Protein AF-A0A4P8J208-F1 (afdb_monomer_lite)

pLDDT: mean 95.74, std 5.0, range [56.47, 98.75]

Foldseek 3Di:
DDAFAFPPPRHGLVRVLLCQLVCQVPAWADLLVQQVSCCRGRVDDDPRSLVSSLSSLLSLVVVVWAKWFQDPPLWWRTDGDCPQDDDSVSNSVSVSVVCVVVVVDRDDPRDIIIHHPVRRVDTDD

Organism: NCBI:txid2571746

Secondary structure (DSSP, 8-state):
-PPPB-TTT--BHHHHHHHGGGGTTTS-EEHHHHHHHHHHHH---HHHHHHHHHHHHHHHHTTT-EEEEE--SSSBSEEE-GGG-SSHHHHHHHHHHHHHHTTS-PPPTTS-EEE-HHHHTPBP-

Structure (mmCIF, N/CA/C/O backbone):
data_AF-A0A4P8J208-F1
#
_entry.id   AF-A0A4P8J208-F1
#
loop_
_atom_site.group_PDB
_atom_site.id
_atom_site.type_symbol
_atom_site.label_atom_id
_atom_site.label_alt_id
_atom_site.label_comp_id
_atom_site.label_asym_id
_atom_site.label_entity_id
_atom_site.label_seq_id
_atom_site.pdbx_PDB_ins_code
_atom_site.Cartn_x
_atom_site.Cartn_y
_atom_site.Cartn_z
_atom_site.occupancy
_atom_site.B_iso_or_equiv
_atom_site.auth_seq_id
_atom_site.auth_comp_id
_atom_site.auth_asym_id
_atom_site.auth_atom_id
_atom_site.pdbx_PDB_model_num
ATOM 1 N N . MET A 1 1 ? -14.375 1.049 22.256 1.00 56.47 1 MET A N 1
ATOM 2 C CA . MET A 1 1 ? -15.198 0.993 21.028 1.00 56.47 1 MET A CA 1
ATOM 3 C C . MET A 1 1 ? -14.861 -0.298 20.300 1.00 56.47 1 MET A C 1
ATOM 5 O O . MET A 1 1 ? -13.723 -0.736 20.409 1.00 56.47 1 MET A O 1
ATOM 9 N N . SER A 1 2 ? -15.831 -0.941 19.651 1.00 80.12 2 SER A N 1
ATOM 10 C CA . SER A 1 2 ? -15.592 -2.135 18.829 1.00 80.12 2 SER A CA 1
ATOM 11 C C . SER A 1 2 ? -14.974 -1.742 17.489 1.00 80.12 2 SER A C 1
ATOM 13 O O . SER A 1 2 ? -15.332 -0.703 16.942 1.00 80.12 2 SER A O 1
ATOM 15 N N . GLU A 1 3 ? -14.068 -2.568 16.968 1.00 90.00 3 GLU A N 1
ATOM 16 C CA . GLU A 1 3 ? -13.436 -2.347 15.664 1.00 90.00 3 GLU A CA 1
ATOM 17 C C . GLU A 1 3 ? -14.483 -2.302 14.526 1.00 90.00 3 GLU A C 1
ATOM 19 O O . GLU A 1 3 ? -15.410 -3.122 14.543 1.00 90.00 3 GLU A O 1
ATOM 24 N N . PRO A 1 4 ? -14.353 -1.384 13.542 1.00 93.06 4 PRO A N 1
ATOM 25 C CA . PRO A 1 4 ? -15.187 -1.373 12.344 1.00 93.06 4 PRO A CA 1
ATOM 26 C C . PRO A 1 4 ? -15.162 -2.717 11.612 1.00 93.06 4 PRO A C 1
ATOM 28 O O . PRO A 1 4 ? -14.133 -3.397 11.558 1.00 93.06 4 PRO A O 1
ATOM 31 N N . ARG A 1 5 ? -16.300 -3.080 11.021 1.00 95.56 5 ARG A N 1
ATOM 32 C CA . ARG A 1 5 ? -16.438 -4.270 10.181 1.00 95.56 5 ARG A CA 1
ATOM 33 C C . ARG A 1 5 ? -16.687 -3.871 8.740 1.00 95.56 5 ARG A C 1
ATOM 35 O O . ARG A 1 5 ? -17.384 -2.889 8.487 1.00 95.56 5 ARG A O 1
ATOM 42 N N . ASP A 1 6 ? -16.115 -4.645 7.832 1.00 93.12 6 ASP A N 1
ATOM 43 C CA . ASP A 1 6 ? -16.291 -4.455 6.406 1.00 93.12 6 ASP A CA 1
ATOM 44 C C . ASP A 1 6 ? -17.755 -4.685 6.030 1.00 93.12 6 ASP A C 1
ATOM 46 O O . ASP A 1 6 ? -18.376 -5.668 6.440 1.00 93.12 6 ASP A O 1
ATOM 50 N N . ARG A 1 7 ? -18.311 -3.777 5.232 1.00 93.81 7 ARG A N 1
ATOM 51 C CA . ARG A 1 7 ? -19.714 -3.835 4.807 1.00 93.81 7 ARG A CA 1
ATOM 52 C C . ARG A 1 7 ? -20.016 -4.992 3.853 1.00 93.81 7 ARG A C 1
ATOM 54 O O . ARG A 1 7 ? -21.191 -5.315 3.695 1.00 93.81 7 ARG A O 1
ATOM 61 N N . TYR A 1 8 ? -19.008 -5.590 3.216 1.00 90.50 8 TYR A N 1
ATOM 62 C CA . TYR A 1 8 ? -19.199 -6.616 2.190 1.00 90.50 8 TYR A CA 1
ATOM 63 C C . TYR A 1 8 ? -18.931 -8.032 2.710 1.00 90.50 8 TYR A C 1
ATOM 65 O O . TYR A 1 8 ? -19.727 -8.931 2.449 1.00 90.50 8 TYR A O 1
ATOM 73 N N . SER A 1 9 ? -17.844 -8.239 3.457 1.00 90.88 9 SER A N 1
ATOM 74 C CA . SER A 1 9 ? -17.459 -9.544 4.009 1.00 90.88 9 SER A CA 1
ATOM 75 C C . SER A 1 9 ? -17.851 -9.735 5.475 1.00 90.88 9 SER A C 1
ATOM 77 O O . SER A 1 9 ? -17.987 -10.870 5.928 1.00 90.88 9 SER A O 1
ATOM 79 N N . GLY A 1 10 ? -18.030 -8.646 6.232 1.00 92.81 10 GLY A N 1
ATOM 80 C CA . GLY A 1 10 ? -18.227 -8.683 7.683 1.00 92.81 10 GLY A CA 1
ATOM 81 C C . GLY A 1 10 ? -16.945 -8.891 8.500 1.00 92.81 10 GLY A C 1
ATOM 82 O O . GLY A 1 10 ? -17.024 -8.895 9.735 1.00 92.81 10 GLY A O 1
ATOM 83 N N . ASP A 1 11 ? -15.784 -9.031 7.849 1.00 95.06 11 ASP A N 1
ATOM 84 C CA . ASP A 1 11 ? -14.474 -9.106 8.508 1.00 95.06 11 ASP A CA 1
ATOM 85 C C . ASP A 1 11 ? -14.231 -7.855 9.359 1.00 95.06 11 ASP A C 1
ATOM 87 O O . ASP A 1 11 ? -14.687 -6.757 9.027 1.00 95.06 11 ASP A O 1
ATOM 91 N N . THR A 1 12 ? -13.484 -7.983 10.453 1.00 96.44 12 THR A N 1
ATOM 92 C CA . THR A 1 12 ? -12.978 -6.792 11.134 1.00 96.44 12 THR A CA 1
ATOM 93 C C . THR A 1 12 ? -11.944 -6.076 10.270 1.00 96.44 12 THR A C 1
ATOM 95 O O . THR A 1 12 ? -11.295 -6.664 9.404 1.00 96.44 12 THR A O 1
ATOM 98 N N . MET A 1 13 ? -11.750 -4.784 10.523 1.00 96.56 13 MET A N 1
ATOM 99 C CA . MET A 1 13 ? -10.734 -4.002 9.822 1.00 96.56 13 MET A CA 1
ATOM 100 C C . MET A 1 13 ? -9.331 -4.624 9.934 1.00 96.56 13 MET A C 1
ATOM 102 O O . MET A 1 13 ? -8.612 -4.681 8.940 1.00 96.56 13 MET A O 1
ATOM 106 N N . SER A 1 14 ? -8.947 -5.146 11.103 1.00 96.25 14 SER A N 1
ATOM 107 C CA . SER A 1 14 ? -7.676 -5.860 11.280 1.00 96.25 14 SER A CA 1
ATOM 108 C C . SER A 1 14 ? -7.598 -7.141 10.451 1.00 96.25 14 SER A C 1
ATOM 110 O O . SER A 1 14 ? -6.562 -7.396 9.839 1.00 96.25 14 SER A O 1
ATOM 112 N N . GLU A 1 15 ? -8.676 -7.930 10.405 1.00 96.69 15 GLU A N 1
ATOM 113 C CA . GLU A 1 15 ? -8.742 -9.149 9.589 1.00 96.69 15 GLU A CA 1
ATOM 114 C C . GLU A 1 15 ? -8.599 -8.825 8.099 1.00 96.69 15 GLU A C 1
ATOM 116 O O . GLU A 1 15 ? -7.859 -9.507 7.392 1.00 96.69 15 GLU A O 1
ATOM 121 N N . TYR A 1 16 ? -9.252 -7.759 7.631 1.00 97.00 16 TYR A N 1
ATOM 122 C CA . TYR A 1 16 ? -9.128 -7.296 6.252 1.00 97.00 16 TYR A CA 1
ATOM 123 C C . TYR A 1 16 ? -7.696 -6.847 5.931 1.00 97.00 16 TYR A C 1
ATOM 125 O O . TYR A 1 16 ? -7.097 -7.342 4.978 1.00 97.00 16 TYR A O 1
ATOM 133 N N . ILE A 1 17 ? -7.107 -5.976 6.762 1.00 97.62 17 ILE A N 1
ATOM 134 C CA . ILE A 1 17 ? -5.729 -5.484 6.582 1.00 97.62 17 ILE A CA 1
ATOM 135 C C . ILE A 1 17 ? -4.732 -6.647 6.523 1.00 97.62 17 ILE A C 1
ATOM 137 O O . ILE A 1 17 ? -3.823 -6.638 5.699 1.00 97.62 17 ILE A O 1
ATOM 141 N N . ALA A 1 18 ? -4.910 -7.677 7.356 1.00 97.06 18 ALA A N 1
ATOM 142 C CA . ALA A 1 18 ? -4.041 -8.851 7.355 1.00 97.06 18 ALA A CA 1
ATOM 143 C C . ALA A 1 18 ? -4.123 -9.675 6.055 1.00 97.06 18 ALA A C 1
ATOM 145 O O . ALA A 1 18 ? -3.180 -10.403 5.738 1.00 97.06 18 ALA A O 1
ATOM 146 N N . LYS A 1 19 ? -5.229 -9.572 5.305 1.00 96.44 19 LYS A N 1
ATOM 147 C CA . LYS A 1 19 ? -5.429 -10.270 4.028 1.00 96.44 19 LYS A CA 1
ATOM 148 C C . LYS A 1 19 ? -4.876 -9.499 2.832 1.00 96.44 19 LYS A C 1
ATOM 150 O O . LYS A 1 19 ? -4.478 -10.145 1.872 1.00 96.44 19 LYS A O 1
ATOM 155 N N . VAL A 1 20 ? -4.819 -8.165 2.883 1.00 97.00 20 VAL A N 1
ATOM 156 C CA . VAL A 1 20 ? -4.369 -7.321 1.755 1.00 97.00 20 VAL A CA 1
ATOM 157 C C . VAL A 1 20 ? -3.003 -7.751 1.186 1.00 97.00 20 VAL A C 1
ATOM 159 O O . VAL A 1 20 ? -2.897 -7.892 -0.031 1.00 97.00 20 VAL A O 1
ATOM 162 N N . PRO A 1 21 ? -1.972 -8.069 1.996 1.00 98.00 21 PRO A N 1
ATOM 163 C CA . PRO A 1 21 ? -0.687 -8.514 1.459 1.00 98.00 21 PRO A CA 1
ATOM 164 C C . PRO A 1 21 ? -0.699 -9.889 0.777 1.00 98.00 21 PRO A C 1
ATOM 166 O O . PRO A 1 21 ? 0.308 -10.263 0.184 1.00 98.00 21 PRO A O 1
ATOM 169 N N . ASN A 1 22 ? -1.791 -10.658 0.850 1.00 97.00 22 ASN A N 1
ATOM 170 C CA . ASN A 1 22 ? -1.890 -11.948 0.160 1.00 97.00 22 ASN A CA 1
ATOM 171 C C . ASN A 1 22 ? -2.006 -11.798 -1.367 1.00 97.00 22 ASN A C 1
ATOM 173 O O . ASN A 1 22 ? -1.809 -12.787 -2.067 1.00 97.00 22 ASN A O 1
ATOM 177 N N . GLU A 1 23 ? -2.296 -10.594 -1.873 1.00 95.69 23 GLU A N 1
ATOM 178 C CA . GLU A 1 23 ? -2.286 -10.273 -3.310 1.00 95.69 23 GLU A CA 1
ATOM 179 C C . GLU A 1 23 ? -0.854 -10.209 -3.871 1.00 95.69 23 GLU A C 1
ATOM 181 O O . GLU A 1 23 ? -0.617 -10.580 -5.016 1.00 95.69 23 GLU A O 1
ATOM 186 N N . LEU A 1 24 ? 0.116 -9.799 -3.043 1.00 96.94 24 LEU A N 1
ATOM 187 C CA . LEU A 1 24 ? 1.485 -9.463 -3.450 1.00 96.94 24 LEU A CA 1
ATOM 188 C C . LEU A 1 24 ? 2.251 -10.541 -4.244 1.00 96.94 24 LEU A C 1
ATOM 190 O O . LEU A 1 24 ? 3.051 -10.158 -5.095 1.00 96.94 24 LEU A O 1
ATOM 194 N N . PRO A 1 25 ? 2.077 -11.855 -3.991 1.00 95.12 25 PRO A N 1
ATOM 195 C CA . PRO A 1 25 ? 2.714 -12.893 -4.806 1.00 95.12 25 PRO A CA 1
ATOM 196 C C . PRO A 1 25 ? 2.126 -13.024 -6.219 1.00 95.12 25 PRO A C 1
ATOM 198 O O . PRO A 1 25 ? 2.694 -13.725 -7.053 1.00 95.12 25 PRO A O 1
ATOM 201 N N . VAL A 1 26 ? 0.958 -12.427 -6.473 1.00 91.38 26 VAL A N 1
ATOM 202 C CA . VAL A 1 26 ? 0.232 -12.511 -7.747 1.00 91.38 26 VAL A CA 1
ATOM 203 C C . VAL A 1 26 ? 0.323 -11.194 -8.510 1.00 91.38 26 VAL A C 1
ATOM 205 O O . VAL A 1 26 ? 0.613 -11.216 -9.705 1.00 91.38 26 VAL A O 1
ATOM 208 N N . ASP A 1 27 ? 0.089 -10.067 -7.837 1.00 93.12 27 ASP A N 1
ATOM 209 C CA . ASP A 1 27 ? 0.122 -8.736 -8.444 1.00 93.12 27 ASP A CA 1
ATOM 210 C C . ASP A 1 27 ? 0.506 -7.649 -7.424 1.00 93.12 27 ASP A C 1
ATOM 212 O O . ASP A 1 27 ? 0.510 -7.853 -6.208 1.00 93.12 27 ASP A O 1
ATOM 216 N N . ALA A 1 28 ? 0.850 -6.469 -7.930 1.00 96.81 28 ALA A N 1
ATOM 217 C CA . ALA A 1 28 ? 1.058 -5.288 -7.113 1.00 96.81 28 ALA A CA 1
ATOM 218 C C . ALA A 1 28 ? -0.260 -4.819 -6.470 1.00 96.81 28 ALA A C 1
ATOM 220 O O . ALA A 1 28 ? -1.339 -4.959 -7.039 1.00 96.81 28 ALA A O 1
ATOM 221 N N . VAL A 1 29 ? -0.162 -4.169 -5.309 1.00 98.44 29 VAL A N 1
ATOM 222 C CA . VAL A 1 29 ? -1.310 -3.560 -4.619 1.00 98.44 29 VAL A CA 1
ATOM 223 C C . VAL A 1 29 ? -1.267 -2.046 -4.775 1.00 98.44 29 VAL A C 1
ATOM 225 O O . VAL A 1 29 ? -0.310 -1.391 -4.361 1.00 98.44 29 VAL A O 1
ATOM 228 N N . GLY A 1 30 ? -2.308 -1.474 -5.369 1.00 98.06 30 GLY A N 1
ATOM 229 C CA . GLY A 1 30 ? -2.426 -0.045 -5.636 1.00 98.06 30 GLY A CA 1
ATOM 230 C C . GLY A 1 30 ? -2.962 0.745 -4.444 1.00 98.06 30 GLY A C 1
ATOM 231 O O . GLY A 1 30 ? -3.883 0.308 -3.750 1.00 98.06 30 GLY A O 1
ATOM 232 N N . LEU A 1 31 ? -2.478 1.975 -4.246 1.00 98.19 31 LEU A N 1
ATOM 233 C CA . LEU A 1 31 ? -3.064 2.883 -3.249 1.00 98.19 31 LEU A CA 1
ATOM 234 C C . LEU A 1 31 ? -4.540 3.198 -3.571 1.00 98.19 31 LEU A C 1
ATOM 236 O O . LEU A 1 31 ? -5.353 3.376 -2.660 1.00 98.19 31 LEU A O 1
ATOM 240 N N . TRP A 1 32 ? -4.894 3.175 -4.862 1.00 97.69 32 TRP A N 1
ATOM 241 C CA . TRP A 1 32 ? -6.265 3.281 -5.371 1.00 97.69 32 TRP A CA 1
ATOM 242 C C . TRP A 1 32 ? -7.174 2.124 -4.927 1.00 97.69 32 TRP A C 1
ATOM 244 O O . TRP A 1 32 ? -8.388 2.281 -4.926 1.00 97.69 32 TRP A O 1
ATOM 254 N N . GLN A 1 33 ? -6.631 0.965 -4.538 1.00 97.50 33 GLN A N 1
ATOM 255 C CA . GLN A 1 33 ? -7.429 -0.127 -3.968 1.00 97.50 33 GLN A CA 1
ATOM 256 C C . GLN A 1 33 ? -7.676 0.117 -2.478 1.00 97.50 33 GLN A C 1
ATOM 258 O O . GLN A 1 33 ? -8.762 -0.146 -1.973 1.00 97.50 33 GLN A O 1
ATOM 263 N N . ILE A 1 34 ? -6.680 0.649 -1.766 1.00 98.31 34 ILE A N 1
ATOM 264 C CA . ILE A 1 34 ? -6.714 0.812 -0.309 1.00 98.31 34 ILE A CA 1
ATOM 265 C C . ILE A 1 34 ? -7.631 1.969 0.093 1.00 98.31 34 ILE A C 1
ATOM 267 O O . ILE A 1 34 ? -8.581 1.764 0.851 1.00 98.31 34 ILE A O 1
ATOM 271 N N . VAL A 1 35 ? -7.360 3.184 -0.397 1.00 98.38 35 VAL A N 1
ATOM 272 C CA . VAL A 1 35 ? -8.034 4.409 0.074 1.00 98.38 35 VAL A CA 1
ATOM 273 C C . VAL A 1 35 ? -9.554 4.349 -0.141 1.00 98.38 35 VAL A C 1
ATOM 275 O O . VAL A 1 35 ? -10.293 4.498 0.840 1.00 98.38 35 VAL A O 1
ATOM 278 N N . PRO A 1 36 ? -10.067 4.046 -1.351 1.00 97.75 36 PRO A N 1
ATOM 279 C CA . PRO A 1 36 ? -11.507 4.001 -1.579 1.00 97.75 36 PRO A CA 1
ATOM 280 C C . PRO A 1 36 ? -12.175 2.857 -0.814 1.00 97.75 36 PRO A C 1
ATOM 282 O O . PRO A 1 36 ? -13.335 2.988 -0.424 1.00 97.75 36 PRO A O 1
ATOM 285 N N . TYR A 1 37 ? -11.469 1.749 -0.556 1.00 97.88 37 TYR A N 1
ATOM 286 C CA . TYR A 1 37 ? -12.013 0.649 0.242 1.00 97.88 37 TYR A CA 1
ATOM 287 C C . TYR A 1 37 ? -12.169 1.038 1.715 1.00 97.88 37 TYR A C 1
ATOM 289 O O . TYR A 1 37 ? -13.202 0.748 2.314 1.00 97.88 37 TYR A O 1
ATOM 297 N N . GLY A 1 38 ? -11.220 1.790 2.284 1.00 97.81 38 GLY A N 1
ATOM 298 C CA . GLY A 1 38 ? -11.373 2.373 3.623 1.00 97.81 38 GLY A CA 1
ATOM 299 C C . GLY A 1 38 ? -12.642 3.228 3.741 1.00 97.81 38 GLY A C 1
ATOM 300 O O . GLY A 1 38 ? -13.423 3.078 4.682 1.00 97.81 38 GLY A O 1
ATOM 301 N N . ARG A 1 39 ? -12.918 4.057 2.727 1.00 97.81 39 ARG A N 1
ATOM 302 C CA . ARG A 1 39 ? -14.131 4.890 2.669 1.00 97.81 39 ARG A CA 1
ATOM 303 C C . ARG A 1 39 ? -15.401 4.061 2.481 1.00 97.81 39 ARG A C 1
ATOM 305 O O . ARG A 1 39 ? -16.372 4.212 3.216 1.00 97.81 39 ARG A O 1
ATOM 312 N N . ARG A 1 40 ? -15.427 3.182 1.480 1.00 96.62 40 ARG A N 1
ATOM 313 C CA . ARG A 1 40 ? -16.658 2.504 1.039 1.00 96.62 40 ARG A CA 1
ATOM 314 C C . ARG A 1 40 ? -16.970 1.260 1.859 1.00 96.62 40 ARG A C 1
ATOM 316 O O . ARG A 1 40 ? -18.139 1.056 2.174 1.00 96.62 40 ARG A O 1
ATOM 323 N N . GLY A 1 41 ? -15.953 0.465 2.188 1.00 96.50 41 GLY A N 1
ATOM 324 C CA . GLY A 1 41 ? -16.053 -0.771 2.968 1.00 96.50 41 GLY A CA 1
ATOM 325 C C . GLY A 1 41 ? -16.210 -0.517 4.462 1.00 96.50 41 GLY A C 1
ATOM 326 O O . GLY A 1 41 ? -17.071 -1.127 5.086 1.00 96.50 41 GLY A O 1
ATOM 327 N N . PHE A 1 42 ? -15.477 0.451 5.021 1.00 96.56 42 PHE A N 1
ATOM 328 C CA . PHE A 1 42 ? -15.491 0.726 6.466 1.00 96.56 42 PHE A CA 1
ATOM 329 C C . PHE A 1 42 ? -16.154 2.054 6.860 1.00 96.56 42 PHE A C 1
ATOM 331 O O . PHE A 1 42 ? -16.470 2.244 8.031 1.00 96.56 42 PHE A O 1
ATOM 338 N N . GLY A 1 43 ? -16.433 2.955 5.911 1.00 96.44 43 GLY A N 1
ATOM 339 C CA . GLY A 1 43 ? -17.019 4.264 6.223 1.00 96.44 43 GLY A CA 1
ATOM 340 C C . GLY A 1 43 ? -16.040 5.245 6.862 1.00 96.44 43 GLY A C 1
ATOM 341 O O . GLY A 1 43 ? -16.488 6.133 7.576 1.00 96.44 43 GLY A O 1
ATOM 342 N N . LEU A 1 44 ? -14.733 5.055 6.661 1.00 97.38 44 LEU A N 1
ATOM 343 C CA . LEU A 1 44 ? -13.705 5.852 7.327 1.00 97.38 44 LEU A CA 1
ATOM 344 C C . LEU A 1 44 ? -13.496 7.196 6.633 1.00 97.38 44 LEU A C 1
ATOM 346 O O . LEU A 1 44 ? -13.458 7.286 5.402 1.00 97.38 44 LEU A O 1
ATOM 350 N N . GLU A 1 45 ? -13.255 8.219 7.444 1.00 96.88 45 GLU A N 1
ATOM 351 C CA . GLU A 1 45 ? -12.937 9.578 7.014 1.00 96.88 45 GLU A CA 1
ATOM 352 C C . GLU A 1 45 ? -11.836 10.175 7.905 1.00 96.88 45 GLU A C 1
ATOM 354 O O . GLU A 1 45 ? -11.494 9.615 8.948 1.00 96.88 45 GLU A O 1
ATOM 359 N N . GLY A 1 46 ? -11.252 11.300 7.476 1.00 96.69 46 GLY A N 1
ATOM 360 C CA . GLY A 1 46 ? -10.244 12.037 8.246 1.00 96.69 46 GLY A CA 1
ATOM 361 C C . GLY A 1 46 ? -9.118 11.153 8.797 1.00 96.69 46 GLY A C 1
ATOM 362 O O . GLY A 1 46 ? -8.553 10.320 8.083 1.00 96.69 46 GLY A O 1
ATOM 363 N N . ASP A 1 47 ? -8.815 11.320 10.083 1.00 97.62 47 ASP A N 1
ATOM 364 C CA . ASP A 1 47 ? -7.724 10.615 10.765 1.00 97.62 47 ASP A CA 1
ATOM 365 C C . ASP A 1 47 ? -7.928 9.094 10.834 1.00 97.62 47 ASP A C 1
ATOM 367 O O . ASP A 1 47 ? -6.952 8.337 10.824 1.00 97.62 47 ASP A O 1
ATOM 371 N N . GLU A 1 48 ? -9.176 8.615 10.861 1.00 97.69 48 GLU A N 1
ATOM 372 C CA . GLU A 1 48 ? -9.459 7.176 10.865 1.00 97.69 48 GLU A CA 1
ATOM 373 C C . GLU A 1 48 ? -9.064 6.541 9.531 1.00 97.69 48 GLU A C 1
ATOM 375 O O . GLU A 1 48 ? -8.439 5.476 9.507 1.00 97.69 48 GLU A O 1
ATOM 380 N N . LEU A 1 49 ? -9.348 7.227 8.420 1.00 98.50 49 LEU A N 1
ATOM 381 C CA . LEU A 1 49 ? -8.915 6.788 7.098 1.00 98.50 49 LEU A CA 1
ATOM 382 C C . LEU A 1 49 ? -7.390 6.828 6.974 1.00 98.50 49 LEU A C 1
ATOM 384 O O . LEU A 1 49 ? -6.797 5.873 6.478 1.00 98.50 49 LEU A O 1
ATOM 388 N N . VAL A 1 50 ? -6.741 7.890 7.461 1.00 98.62 50 VAL A N 1
ATOM 389 C CA . VAL A 1 50 ? -5.272 7.993 7.454 1.00 98.62 50 VAL A CA 1
ATOM 390 C C . VAL A 1 50 ? -4.639 6.847 8.247 1.00 98.62 50 VAL A C 1
ATOM 392 O O . VAL A 1 50 ? -3.683 6.222 7.783 1.00 98.62 50 VAL A O 1
ATOM 395 N N . SER A 1 51 ? -5.191 6.530 9.419 1.00 98.25 51 SER A N 1
ATOM 396 C CA . SER A 1 51 ? -4.740 5.412 10.251 1.00 98.25 51 SER A CA 1
ATOM 397 C C . SER A 1 51 ? -4.919 4.065 9.544 1.00 98.25 51 SER A C 1
ATOM 399 O O . SER A 1 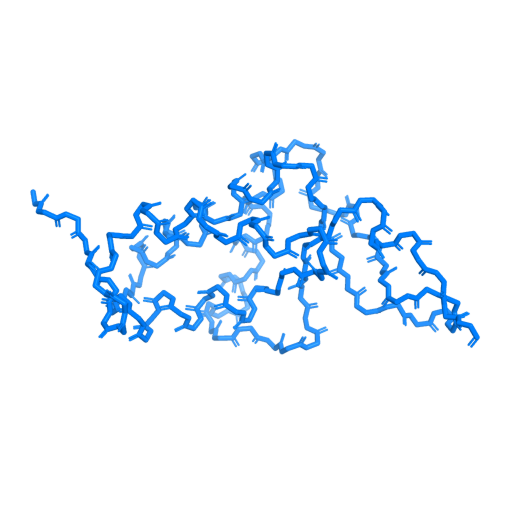51 ? -4.000 3.244 9.519 1.00 98.25 51 SER A O 1
ATOM 401 N N . TYR A 1 52 ? -6.062 3.848 8.892 1.00 98.50 52 TYR A N 1
ATOM 402 C CA . TYR A 1 52 ? -6.309 2.652 8.088 1.00 98.50 52 TYR A CA 1
ATOM 403 C C . TYR A 1 52 ? -5.325 2.512 6.918 1.00 98.50 52 TYR A C 1
ATOM 405 O O . TYR A 1 52 ? -4.746 1.440 6.727 1.00 98.50 52 TYR A O 1
ATOM 413 N N . VAL A 1 53 ? -5.090 3.587 6.160 1.00 98.69 53 VAL A N 1
ATOM 414 C CA . VAL A 1 53 ? -4.134 3.591 5.042 1.00 98.69 53 VAL A CA 1
ATOM 415 C C . VAL A 1 53 ? -2.739 3.256 5.557 1.00 98.69 53 VAL A C 1
ATOM 417 O O . VAL A 1 53 ? -2.109 2.336 5.042 1.00 98.69 53 VAL A O 1
ATOM 420 N N . ARG A 1 54 ? -2.293 3.907 6.638 1.00 98.75 54 ARG A N 1
ATOM 421 C CA . ARG A 1 54 ? -1.010 3.616 7.290 1.00 98.75 54 ARG A CA 1
ATOM 422 C C . ARG A 1 54 ? -0.861 2.144 7.639 1.00 98.75 54 ARG A C 1
ATOM 424 O O . ARG A 1 54 ? 0.143 1.538 7.288 1.00 98.75 54 ARG A O 1
ATOM 431 N N . ARG A 1 55 ? -1.856 1.547 8.292 1.00 98.62 55 ARG A N 1
ATOM 432 C CA . ARG A 1 55 ? -1.796 0.134 8.694 1.00 98.62 55 ARG A CA 1
ATOM 433 C C . ARG A 1 55 ? -1.691 -0.814 7.497 1.00 98.62 55 ARG A C 1
ATOM 435 O O . ARG A 1 55 ? -0.950 -1.788 7.581 1.00 98.62 55 ARG A O 1
ATOM 442 N N . ASN A 1 56 ? -2.367 -0.517 6.386 1.00 98.75 56 ASN A N 1
ATOM 443 C CA . ASN A 1 56 ? -2.198 -1.277 5.144 1.00 98.75 56 ASN A CA 1
ATOM 444 C C . ASN A 1 56 ? -0.795 -1.106 4.552 1.00 98.75 56 ASN A C 1
ATOM 446 O O . ASN A 1 56 ? -0.176 -2.098 4.181 1.00 98.75 56 ASN A O 1
ATOM 450 N N . LEU A 1 57 ? -0.267 0.123 4.507 1.00 98.75 57 LEU A N 1
ATOM 451 C CA . LEU A 1 57 ? 1.096 0.372 4.030 1.00 98.75 57 LEU A CA 1
ATOM 452 C C . LEU A 1 57 ? 2.118 -0.421 4.845 1.00 98.75 57 LEU A C 1
ATOM 454 O O . LEU A 1 57 ? 2.951 -1.108 4.268 1.00 98.75 57 LEU A O 1
ATOM 458 N N . HIS A 1 58 ? 2.015 -0.398 6.175 1.00 98.69 58 HIS A N 1
ATOM 459 C CA . HIS A 1 58 ? 2.873 -1.210 7.037 1.00 98.69 58 HIS A CA 1
ATOM 460 C C . HIS A 1 58 ? 2.758 -2.702 6.716 1.00 98.69 58 HIS A C 1
ATOM 462 O O . HIS A 1 58 ? 3.778 -3.345 6.493 1.00 98.69 58 HIS A O 1
ATOM 468 N N . ALA A 1 59 ? 1.537 -3.234 6.608 1.00 98.56 59 ALA A N 1
ATOM 469 C CA . ALA A 1 59 ? 1.321 -4.647 6.305 1.00 98.56 59 ALA A CA 1
ATOM 470 C C . ALA A 1 59 ? 1.948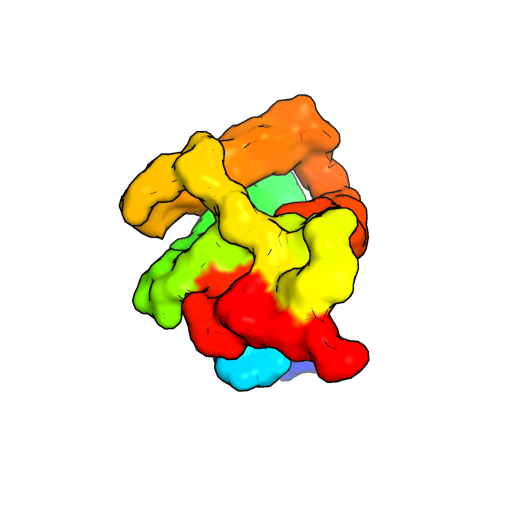 -5.076 4.962 1.00 98.56 59 ALA A C 1
ATOM 472 O O . ALA A 1 59 ? 2.474 -6.184 4.855 1.00 98.56 59 ALA A O 1
ATOM 473 N N . LEU A 1 60 ? 1.923 -4.208 3.945 1.00 98.69 60 LEU A N 1
ATOM 474 C CA . LEU A 1 60 ? 2.570 -4.453 2.651 1.00 98.69 60 LEU A CA 1
ATOM 475 C C . LEU A 1 60 ? 4.101 -4.381 2.753 1.00 98.69 60 LEU A C 1
ATOM 477 O O . LEU A 1 60 ? 4.806 -5.282 2.298 1.00 98.69 60 LEU A O 1
ATOM 481 N N . LEU A 1 61 ? 4.622 -3.320 3.368 1.00 98.50 61 LEU A N 1
ATOM 482 C CA . LEU A 1 61 ? 6.059 -3.057 3.484 1.00 98.50 61 LEU A CA 1
ATOM 483 C C . LEU A 1 61 ? 6.767 -4.102 4.362 1.00 98.50 61 LEU A C 1
ATOM 485 O O . LEU A 1 61 ? 7.870 -4.536 4.040 1.00 98.50 61 LEU A O 1
ATOM 489 N N . GLU A 1 62 ? 6.121 -4.579 5.428 1.00 97.88 62 GLU A N 1
ATOM 490 C CA . GLU A 1 62 ? 6.628 -5.662 6.286 1.00 97.88 62 GLU A CA 1
ATOM 491 C C . GLU A 1 62 ? 6.740 -7.006 5.550 1.00 97.88 62 GLU A C 1
ATOM 493 O O . GLU A 1 62 ? 7.536 -7.860 5.939 1.00 97.88 62 GLU A O 1
ATOM 498 N N . ARG A 1 63 ? 5.996 -7.191 4.451 1.00 97.56 63 ARG A N 1
ATOM 499 C CA . ARG A 1 63 ? 6.146 -8.339 3.541 1.00 97.56 63 ARG A CA 1
ATOM 500 C C . ARG A 1 63 ? 7.254 -8.152 2.504 1.00 97.56 63 ARG A C 1
ATOM 502 O O . ARG A 1 63 ? 7.474 -9.048 1.697 1.00 97.56 63 ARG A O 1
ATOM 509 N N . GLY A 1 64 ? 7.963 -7.025 2.528 1.00 97.69 64 GLY A N 1
ATOM 510 C CA . GLY A 1 64 ? 9.038 -6.709 1.589 1.00 97.69 64 GLY A CA 1
ATOM 511 C C . GLY A 1 64 ? 8.567 -6.043 0.298 1.00 97.69 64 GLY A C 1
ATOM 512 O O . GLY A 1 64 ? 9.372 -5.890 -0.623 1.00 97.69 64 GLY A O 1
ATOM 513 N N . ALA A 1 65 ? 7.294 -5.638 0.214 1.00 98.31 65 ALA A N 1
ATOM 514 C CA . ALA A 1 65 ? 6.823 -4.849 -0.915 1.00 98.31 65 ALA A CA 1
ATOM 515 C C . ALA A 1 65 ? 7.521 -3.485 -0.939 1.00 98.31 65 ALA A C 1
ATOM 517 O O . ALA A 1 65 ? 7.870 -2.931 0.104 1.00 98.31 65 ALA A O 1
ATOM 518 N N . LYS A 1 66 ? 7.708 -2.927 -2.134 1.00 98.44 66 LYS A N 1
ATOM 519 C CA . LYS A 1 66 ? 8.297 -1.599 -2.326 1.00 98.44 66 LYS A CA 1
ATOM 520 C C . LYS A 1 66 ? 7.406 -0.721 -3.196 1.00 98.44 66 LYS A C 1
ATOM 522 O O . LYS A 1 66 ? 6.675 -1.268 -4.024 1.00 98.44 66 LYS A O 1
ATOM 527 N N . PRO A 1 67 ? 7.471 0.614 -3.046 1.00 98.56 67 PRO A N 1
ATOM 528 C CA . PRO A 1 67 ? 6.673 1.518 -3.858 1.00 98.56 67 PRO A CA 1
ATOM 529 C C . PRO A 1 67 ? 7.113 1.462 -5.327 1.00 98.56 67 PRO A C 1
ATOM 531 O O . PRO A 1 67 ? 8.305 1.541 -5.634 1.00 98.56 67 PRO A O 1
ATOM 534 N N . VAL A 1 68 ? 6.152 1.332 -6.235 1.00 98.38 68 VAL A N 1
ATOM 535 C CA . VAL A 1 68 ? 6.357 1.250 -7.684 1.00 98.38 68 VAL A CA 1
ATOM 536 C C . VAL A 1 68 ? 5.309 2.075 -8.432 1.00 98.38 68 VAL A C 1
ATOM 538 O O . VAL A 1 68 ? 4.228 2.350 -7.915 1.00 98.38 68 VAL A O 1
ATOM 541 N N . VAL A 1 69 ? 5.624 2.448 -9.669 1.00 97.75 69 VAL A N 1
ATOM 542 C CA . VAL A 1 69 ? 4.671 3.001 -10.652 1.00 97.75 69 VAL A CA 1
ATOM 543 C C . VAL A 1 69 ? 4.781 2.220 -11.958 1.00 97.75 69 VAL A C 1
ATOM 545 O O . VAL A 1 69 ? 5.748 1.480 -12.146 1.00 97.75 69 VAL A O 1
ATOM 548 N N . GLY A 1 70 ? 3.821 2.372 -12.870 1.00 96.06 70 GLY A N 1
ATOM 549 C CA . GLY A 1 70 ? 3.899 1.736 -14.188 1.00 96.06 70 GLY A CA 1
ATOM 550 C C . GLY A 1 70 ? 5.171 2.143 -14.944 1.00 96.06 70 GLY A C 1
ATOM 551 O O . GLY A 1 70 ? 5.438 3.331 -15.129 1.00 96.06 70 GLY A O 1
ATOM 552 N N . ALA A 1 71 ? 5.966 1.163 -15.381 1.00 95.06 71 ALA A N 1
ATOM 553 C CA . ALA A 1 71 ? 7.214 1.429 -16.092 1.00 95.06 71 ALA A CA 1
ATOM 554 C C . ALA A 1 71 ? 6.972 1.915 -17.528 1.00 95.06 71 ALA A C 1
ATOM 556 O O . ALA A 1 71 ? 6.111 1.408 -18.256 1.00 95.06 71 ALA A O 1
ATOM 557 N N . THR A 1 72 ? 7.804 2.865 -17.957 1.00 93.06 72 THR A N 1
ATOM 558 C CA . THR A 1 72 ? 7.758 3.489 -19.292 1.00 93.06 72 THR A CA 1
ATOM 559 C C . THR A 1 72 ? 8.902 3.049 -20.211 1.00 93.06 72 THR A C 1
ATOM 561 O O . THR A 1 72 ? 8.957 3.463 -21.365 1.00 93.06 72 THR A O 1
ATOM 564 N N . ASP A 1 73 ? 9.790 2.174 -19.734 1.00 91.88 73 ASP A N 1
ATOM 565 C CA . ASP A 1 73 ? 10.975 1.695 -20.462 1.00 91.88 73 ASP A CA 1
ATOM 566 C C . ASP A 1 73 ? 10.664 0.669 -21.569 1.00 91.88 73 ASP A C 1
ATOM 568 O O . ASP A 1 73 ? 11.548 0.280 -22.328 1.00 91.88 73 ASP A O 1
ATOM 572 N N . GLY A 1 74 ? 9.410 0.219 -21.662 1.00 91.12 74 GLY A N 1
ATOM 573 C CA . GLY A 1 74 ? 8.980 -0.816 -22.603 1.00 91.12 74 GLY A CA 1
ATOM 574 C C . GLY A 1 74 ? 9.453 -2.230 -22.248 1.00 91.12 74 GLY A C 1
ATOM 575 O O . GLY A 1 74 ? 9.093 -3.163 -22.960 1.00 91.12 74 GLY A O 1
ATOM 576 N N . ILE A 1 75 ? 10.194 -2.403 -21.152 1.00 92.56 75 ILE A N 1
ATOM 577 C CA . ILE A 1 75 ? 10.794 -3.670 -20.728 1.00 92.56 75 ILE A CA 1
ATOM 578 C C . ILE A 1 75 ? 10.088 -4.198 -19.488 1.00 92.56 75 ILE A C 1
ATOM 580 O O . ILE A 1 75 ? 9.688 -5.351 -19.487 1.00 92.56 75 ILE A O 1
ATOM 584 N N . HIS A 1 76 ? 9.896 -3.390 -18.451 1.00 93.31 76 HIS A N 1
ATOM 585 C CA . HIS A 1 76 ? 9.288 -3.841 -17.200 1.00 93.31 76 HIS A CA 1
ATOM 586 C C . HIS A 1 76 ? 7.803 -3.473 -17.139 1.00 93.31 76 HIS A C 1
ATOM 588 O O . HIS A 1 76 ? 7.309 -2.624 -17.894 1.00 93.31 76 HIS A O 1
ATOM 594 N N . TYR A 1 77 ? 7.067 -4.126 -16.239 1.00 93.50 77 TYR A N 1
ATOM 595 C CA . TYR A 1 77 ? 5.720 -3.686 -15.856 1.00 93.50 77 TYR A CA 1
ATOM 596 C C . TYR A 1 77 ? 5.775 -2.530 -14.855 1.00 93.50 77 TYR A C 1
ATOM 598 O O . TYR A 1 77 ? 5.012 -1.572 -14.975 1.00 93.50 77 TYR A O 1
ATOM 606 N N . TRP A 1 78 ? 6.724 -2.592 -13.921 1.00 96.56 78 TRP A N 1
ATOM 607 C CA . TRP A 1 78 ? 6.815 -1.704 -12.770 1.00 96.56 78 TRP A CA 1
ATOM 608 C C . TRP A 1 78 ? 8.187 -1.042 -12.677 1.00 96.56 78 TRP A C 1
ATOM 610 O O . TRP A 1 78 ? 9.209 -1.637 -13.006 1.00 96.56 78 TRP A O 1
ATOM 620 N N . GLN A 1 79 ? 8.208 0.200 -12.205 1.00 96.81 79 GLN A N 1
ATOM 621 C CA . GLN A 1 79 ? 9.411 0.977 -11.943 1.00 96.81 79 GLN A CA 1
ATOM 622 C C . GLN A 1 79 ? 9.481 1.332 -10.458 1.00 96.81 79 GLN A C 1
ATOM 624 O O . GLN A 1 79 ? 8.611 2.035 -9.935 1.00 96.81 79 GLN A O 1
ATOM 629 N N . LEU A 1 80 ? 10.555 0.898 -9.798 1.00 97.06 80 LEU A N 1
ATOM 630 C CA . LEU A 1 80 ? 10.819 1.160 -8.384 1.00 97.06 80 LEU A CA 1
ATOM 631 C C . LEU A 1 80 ? 10.941 2.660 -8.073 1.00 97.06 80 LEU A C 1
ATOM 633 O O . LEU A 1 80 ? 11.628 3.396 -8.782 1.00 97.06 80 LEU A O 1
ATOM 637 N N . GLN A 1 81 ? 10.308 3.089 -6.980 1.00 97.69 81 GLN A N 1
ATOM 638 C CA . GLN A 1 81 ? 10.296 4.469 -6.497 1.00 97.69 81 GLN A CA 1
ATOM 639 C C . GLN A 1 81 ? 11.101 4.599 -5.194 1.00 97.69 81 GLN A C 1
ATOM 641 O O . GLN A 1 81 ? 10.612 4.310 -4.103 1.00 97.69 81 GLN A O 1
ATOM 646 N N . ASN A 1 82 ? 12.355 5.044 -5.303 1.00 96.31 82 ASN A N 1
ATOM 647 C CA . ASN A 1 82 ? 13.286 5.131 -4.168 1.00 96.31 82 ASN A CA 1
ATOM 648 C C . ASN A 1 82 ? 13.176 6.442 -3.364 1.00 96.31 82 ASN A C 1
ATOM 650 O O . ASN A 1 82 ? 13.830 6.590 -2.334 1.00 96.31 82 ASN A O 1
ATOM 654 N N . GLN A 1 83 ? 12.368 7.405 -3.814 1.00 97.56 83 GLN A N 1
ATOM 655 C CA . GLN A 1 83 ? 12.232 8.717 -3.174 1.00 97.56 83 GLN A CA 1
ATOM 656 C C . GLN A 1 83 ? 11.513 8.687 -1.815 1.00 97.56 83 GLN A C 1
ATOM 658 O O . GLN A 1 83 ? 11.588 9.663 -1.073 1.00 97.56 83 GLN A O 1
ATOM 663 N N . TYR A 1 84 ? 10.826 7.590 -1.478 1.00 97.31 84 TYR A N 1
ATOM 664 C CA . TYR A 1 84 ? 10.017 7.485 -0.258 1.00 97.31 84 TYR A CA 1
ATOM 665 C C . TYR A 1 84 ? 10.818 7.072 0.991 1.00 97.31 84 TYR A C 1
ATOM 667 O O . TYR A 1 84 ? 10.272 7.076 2.088 1.00 97.31 84 TYR A O 1
ATOM 675 N N . GLY A 1 85 ? 12.109 6.756 0.856 1.00 96.19 85 GLY A N 1
ATOM 676 C CA . GLY A 1 85 ? 12.966 6.337 1.968 1.00 96.19 85 GLY A CA 1
ATOM 677 C C . GLY A 1 85 ? 13.304 4.849 1.935 1.00 96.19 85 GLY A C 1
ATOM 678 O O . GLY A 1 85 ? 13.104 4.174 0.925 1.00 96.19 85 GLY A O 1
ATOM 679 N N . THR A 1 86 ? 13.875 4.347 3.031 1.00 94.38 86 THR A N 1
ATOM 680 C CA . THR A 1 86 ? 14.477 3.000 3.079 1.00 94.38 86 THR A CA 1
ATOM 681 C C . THR A 1 86 ? 13.873 2.089 4.138 1.00 94.38 86 THR A C 1
ATOM 683 O O . THR A 1 86 ? 13.967 0.868 4.018 1.00 94.38 86 THR A O 1
ATOM 686 N N . THR A 1 87 ? 13.235 2.659 5.159 1.00 97.50 87 THR A N 1
ATOM 687 C CA . THR A 1 87 ? 12.538 1.906 6.207 1.00 97.50 87 THR A CA 1
ATOM 688 C C . THR A 1 87 ? 11.025 1.926 5.997 1.00 97.50 87 THR A C 1
ATOM 690 O O . THR A 1 87 ? 10.487 2.846 5.382 1.00 97.50 87 THR A O 1
ATOM 693 N N . THR A 1 88 ? 10.321 0.940 6.561 1.00 98.00 88 THR A N 1
ATOM 694 C CA . THR A 1 88 ? 8.850 0.878 6.549 1.00 98.00 88 THR A CA 1
ATOM 695 C C . THR A 1 88 ? 8.210 2.190 7.008 1.00 98.00 88 THR A C 1
ATOM 697 O O . THR A 1 88 ? 7.301 2.698 6.356 1.00 98.00 88 THR A O 1
ATOM 700 N N . GLU A 1 89 ? 8.711 2.763 8.105 1.00 98.06 89 GLU A N 1
ATOM 701 C CA . GLU A 1 89 ? 8.157 3.983 8.697 1.00 98.06 89 GLU A CA 1
ATOM 702 C C . GLU A 1 89 ? 8.413 5.216 7.820 1.00 98.06 89 GLU A C 1
ATOM 704 O O .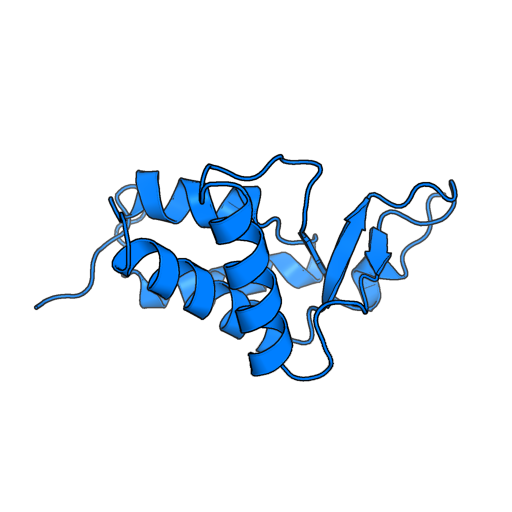 GLU A 1 89 ? 7.513 6.034 7.629 1.00 98.06 89 GLU A O 1
ATOM 709 N N . GLU A 1 90 ? 9.617 5.356 7.255 1.00 98.38 90 GLU A N 1
ATOM 710 C CA . GLU A 1 90 ? 9.931 6.445 6.321 1.00 98.38 90 GLU A CA 1
ATOM 711 C C . GLU A 1 90 ? 9.011 6.398 5.103 1.00 98.38 90 GLU A C 1
ATOM 713 O O . GLU A 1 90 ? 8.378 7.402 4.773 1.00 98.38 90 GLU A O 1
ATOM 718 N N . ILE A 1 91 ? 8.880 5.214 4.497 1.00 98.69 91 ILE A N 1
ATOM 719 C CA . ILE A 1 91 ? 8.078 5.013 3.292 1.00 98.69 91 ILE A CA 1
ATOM 720 C C . ILE A 1 91 ? 6.605 5.302 3.575 1.00 98.69 91 ILE A C 1
ATOM 722 O O . ILE A 1 91 ? 5.996 6.105 2.868 1.00 98.69 91 ILE A O 1
ATOM 726 N N . ALA A 1 92 ? 6.030 4.711 4.626 1.00 98.62 92 ALA A N 1
ATOM 727 C CA . ALA A 1 92 ? 4.630 4.939 4.975 1.00 98.62 92 ALA A CA 1
ATOM 728 C C . ALA A 1 92 ? 4.345 6.425 5.253 1.00 98.62 92 ALA A C 1
ATOM 730 O O . ALA A 1 92 ? 3.348 6.968 4.772 1.00 98.62 92 ALA A O 1
ATOM 731 N N . ASN A 1 93 ? 5.238 7.109 5.977 1.00 98.62 93 ASN A N 1
ATOM 732 C CA . ASN A 1 93 ? 5.101 8.539 6.247 1.00 98.62 93 ASN A CA 1
ATOM 733 C C . ASN A 1 93 ? 5.199 9.394 4.986 1.00 98.62 93 ASN A C 1
ATOM 735 O O . ASN A 1 93 ? 4.387 10.303 4.814 1.00 98.62 93 ASN A O 1
ATOM 739 N N . ALA A 1 94 ? 6.171 9.123 4.117 1.00 98.62 94 ALA A N 1
ATOM 740 C CA . ALA A 1 94 ? 6.367 9.883 2.891 1.00 98.62 94 ALA A CA 1
ATOM 741 C C . ALA A 1 94 ? 5.166 9.734 1.945 1.00 98.62 94 ALA A C 1
ATOM 743 O O . ALA A 1 94 ? 4.656 10.738 1.449 1.00 98.62 94 ALA A O 1
ATOM 744 N N . VAL A 1 95 ? 4.655 8.509 1.780 1.00 98.56 95 VAL A N 1
ATOM 745 C CA . VAL A 1 95 ? 3.475 8.222 0.949 1.00 98.56 95 VAL A CA 1
ATOM 746 C C . VAL A 1 95 ? 2.229 8.921 1.488 1.00 98.56 95 VAL A C 1
ATOM 748 O O . VAL A 1 95 ? 1.533 9.596 0.735 1.00 98.56 95 VAL A O 1
ATOM 751 N N . ILE A 1 96 ? 1.951 8.815 2.792 1.00 98.69 96 ILE A N 1
ATOM 752 C CA . ILE A 1 96 ? 0.785 9.479 3.400 1.00 98.69 96 ILE A CA 1
ATOM 753 C C . ILE A 1 96 ? 0.901 10.995 3.279 1.00 98.69 96 ILE A C 1
ATOM 755 O O . ILE A 1 96 ? -0.079 11.663 2.958 1.00 98.69 96 ILE A O 1
ATOM 759 N N . LYS A 1 97 ? 2.094 11.546 3.523 1.00 98.56 97 LYS A N 1
ATOM 760 C CA . LYS A 1 97 ? 2.339 12.982 3.402 1.00 98.56 97 LYS A CA 1
ATOM 761 C C . LYS A 1 97 ? 2.066 13.473 1.982 1.00 98.56 97 LYS A C 1
ATOM 763 O O . LYS A 1 97 ? 1.412 14.498 1.828 1.00 98.56 97 LYS A O 1
ATOM 768 N N . GLU A 1 98 ? 2.555 12.762 0.971 1.00 98.31 98 GLU A N 1
ATOM 769 C CA . GLU A 1 98 ? 2.319 13.095 -0.436 1.00 98.31 98 GLU A CA 1
ATOM 770 C C . GLU A 1 98 ? 0.835 12.982 -0.805 1.00 98.31 98 GLU A C 1
ATOM 772 O O . GLU A 1 98 ? 0.271 13.912 -1.375 1.00 98.31 98 GLU A O 1
ATOM 777 N N . TRP A 1 99 ? 0.176 11.891 -0.413 1.00 98.44 99 TRP A N 1
ATOM 778 C CA . TRP A 1 99 ? -1.252 11.688 -0.657 1.00 98.44 99 TRP A CA 1
ATOM 779 C C . TRP A 1 99 ? -2.112 12.803 -0.043 1.00 98.44 99 TRP A C 1
ATOM 781 O O . TRP A 1 99 ? -2.971 13.363 -0.724 1.00 98.44 99 TRP A O 1
ATOM 791 N N . LEU A 1 100 ? -1.844 13.185 1.209 1.00 98.31 100 LEU A N 1
ATOM 792 C CA . LEU A 1 100 ? -2.547 14.284 1.876 1.00 98.31 100 LEU A CA 1
ATOM 793 C C . LEU A 1 100 ? -2.229 15.648 1.250 1.00 98.31 100 LEU A C 1
ATOM 795 O O . LEU A 1 100 ? -3.125 16.478 1.118 1.00 98.31 10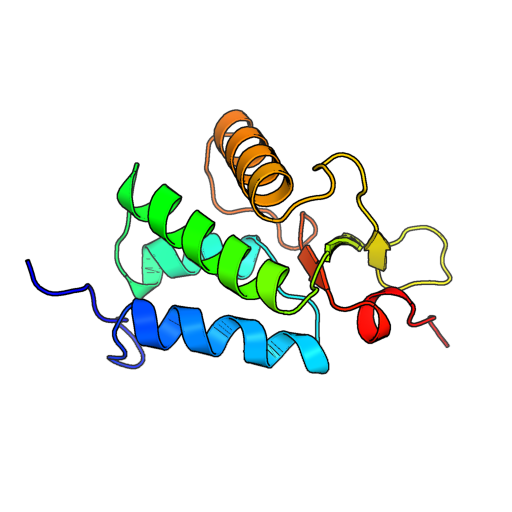0 LEU A O 1
ATOM 799 N N . ALA A 1 101 ? -0.981 15.883 0.831 1.00 97.69 101 ALA A N 1
ATOM 800 C CA . ALA A 1 101 ? -0.604 17.106 0.119 1.00 97.69 101 ALA A CA 1
ATOM 801 C C . ALA A 1 101 ? -1.324 17.241 -1.235 1.00 97.69 101 ALA A C 1
ATOM 803 O O . ALA A 1 101 ? -1.595 18.357 -1.671 1.00 97.69 101 ALA A O 1
ATOM 804 N N . ASN A 1 102 ? -1.689 16.113 -1.850 1.00 95.12 102 ASN A N 1
ATOM 805 C CA . ASN A 1 102 ? -2.479 16.037 -3.079 1.00 95.12 102 ASN A CA 1
ATOM 806 C C . ASN A 1 102 ? -4.002 16.013 -2.832 1.00 95.12 102 ASN A C 1
ATOM 808 O O . ASN A 1 102 ? -4.759 15.641 -3.723 1.00 95.12 102 ASN A O 1
ATOM 812 N N . GLY A 1 103 ? -4.462 16.402 -1.638 1.00 95.38 103 GLY A N 1
ATOM 813 C CA . GLY A 1 103 ? -5.883 16.549 -1.304 1.00 95.38 103 GLY A CA 1
ATOM 814 C C . GLY A 1 103 ? -6.490 15.383 -0.523 1.00 95.38 103 GLY A C 1
ATOM 815 O O . GLY A 1 103 ? -7.570 15.533 0.039 1.00 95.38 103 GLY A O 1
ATOM 816 N N . GLY A 1 104 ? -5.800 14.242 -0.413 1.00 94.88 104 GLY A N 1
ATOM 817 C CA . GLY A 1 104 ? -6.324 13.074 0.308 1.00 94.88 104 GLY A CA 1
ATOM 818 C C . GLY A 1 104 ? -7.507 12.383 -0.391 1.00 94.88 104 GLY A C 1
ATOM 819 O O . GLY A 1 104 ? -8.242 11.616 0.242 1.00 94.88 104 GLY A O 1
ATOM 820 N N . ASP A 1 105 ? -7.702 12.654 -1.681 1.00 95.81 105 ASP A N 1
ATOM 821 C CA . ASP A 1 105 ? -8.754 12.058 -2.507 1.00 95.81 105 ASP A CA 1
ATOM 822 C C . ASP A 1 105 ? -8.438 10.602 -2.888 1.00 95.81 105 ASP A C 1
ATOM 824 O O . ASP A 1 105 ? -7.366 10.071 -2.579 1.00 95.81 105 ASP A O 1
ATOM 828 N N . ASP A 1 106 ? -9.394 9.935 -3.538 1.00 97.38 106 ASP A N 1
ATOM 829 C CA . ASP A 1 106 ? -9.207 8.590 -4.088 1.00 97.38 106 ASP A CA 1
ATOM 830 C C . ASP A 1 106 ? -8.056 8.614 -5.130 1.00 97.38 106 ASP A C 1
ATOM 832 O O . ASP A 1 106 ? -8.152 9.349 -6.117 1.00 97.38 106 ASP A O 1
ATOM 836 N N . PRO A 1 107 ? -6.960 7.850 -4.933 1.00 96.81 107 PRO A N 1
ATOM 837 C CA . PRO A 1 107 ? -5.812 7.858 -5.840 1.00 96.81 107 PRO A CA 1
ATOM 838 C C . PRO A 1 107 ? -6.142 7.324 -7.235 1.00 96.81 107 PRO A C 1
ATOM 840 O O . PRO A 1 107 ? -6.988 6.444 -7.395 1.00 96.81 107 PRO A O 1
ATOM 843 N N . ASP A 1 108 ? -5.400 7.802 -8.235 1.00 95.25 108 ASP A N 1
ATOM 844 C CA . ASP A 1 108 ? -5.511 7.327 -9.615 1.00 95.25 108 ASP A CA 1
ATOM 845 C C . ASP A 1 108 ? -5.038 5.861 -9.756 1.00 95.25 108 ASP A C 1
ATOM 847 O O . ASP A 1 108 ? -4.005 5.499 -9.177 1.00 95.25 108 ASP A O 1
ATOM 851 N N . PRO A 1 109 ? -5.730 5.009 -10.543 1.00 93.75 109 PRO A N 1
ATOM 852 C CA . PRO A 1 109 ? -5.296 3.635 -10.797 1.00 93.75 109 PRO A CA 1
ATOM 853 C C . PRO A 1 109 ? -3.908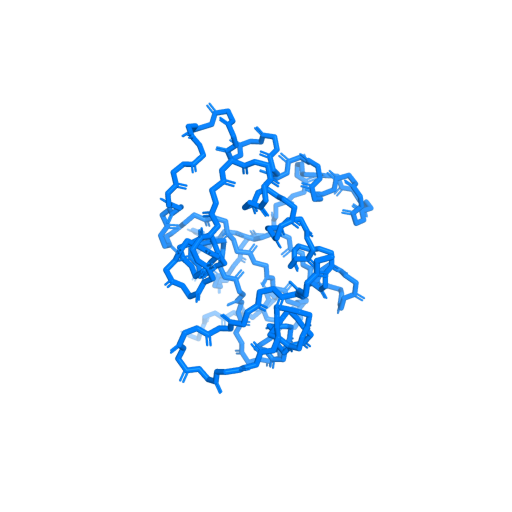 3.507 -11.437 1.00 93.75 109 PRO A C 1
ATOM 855 O O . PRO A 1 109 ? -3.240 2.500 -11.236 1.00 93.75 109 PRO A O 1
ATOM 858 N N . GLY A 1 110 ? -3.440 4.507 -12.184 1.00 94.12 110 GLY A N 1
ATOM 859 C CA . GLY A 1 110 ? -2.081 4.588 -12.725 1.00 94.12 110 GLY A CA 1
ATOM 860 C C . GLY A 1 110 ? -1.052 5.203 -11.769 1.00 94.12 110 GLY A C 1
ATOM 861 O O . GLY A 1 110 ? 0.096 5.391 -12.167 1.00 94.12 110 GLY A O 1
ATOM 862 N N . GLY A 1 111 ? -1.453 5.537 -10.537 1.00 95.56 111 GLY A N 1
ATOM 863 C CA . GLY A 1 111 ? -0.622 6.181 -9.522 1.00 95.56 111 GLY A CA 1
ATOM 864 C C . GLY A 1 111 ? 0.357 5.235 -8.821 1.00 95.56 111 GLY A C 1
ATOM 865 O O . GLY A 1 111 ? 1.059 4.450 -9.453 1.00 95.56 111 GLY A O 1
ATOM 866 N N . LEU A 1 112 ? 0.440 5.341 -7.492 1.00 98.12 112 LEU A N 1
ATOM 867 C CA . LEU A 1 112 ? 1.380 4.571 -6.676 1.00 98.12 112 LEU A CA 1
ATOM 868 C C . LEU A 1 112 ? 0.848 3.171 -6.339 1.00 98.12 112 LEU A C 1
ATOM 870 O O . LEU A 1 112 ? -0.290 3.014 -5.884 1.00 98.12 112 LEU A O 1
ATOM 874 N N . TRP A 1 113 ? 1.715 2.175 -6.493 1.00 98.56 113 TRP A N 1
ATOM 875 C CA . TRP A 1 113 ? 1.476 0.773 -6.155 1.00 98.56 113 TRP A CA 1
ATOM 876 C C . TRP A 1 113 ? 2.607 0.220 -5.284 1.00 98.56 113 TRP A C 1
ATOM 878 O O . TRP A 1 113 ? 3.634 0.869 -5.092 1.00 98.56 113 TRP A O 1
ATOM 888 N N . PHE A 1 114 ? 2.424 -0.990 -4.760 1.00 98.62 114 PHE A N 1
ATOM 889 C CA . PHE A 1 114 ? 3.397 -1.707 -3.944 1.00 98.62 114 PHE A CA 1
ATOM 890 C C . PHE A 1 114 ? 3.556 -3.130 -4.461 1.00 98.62 114 PHE A C 1
ATOM 892 O O . PHE A 1 114 ? 2.576 -3.865 -4.551 1.00 98.62 114 PHE A O 1
ATOM 899 N N . ALA A 1 115 ? 4.785 -3.523 -4.782 1.00 98.25 115 ALA A N 1
ATOM 900 C CA . ALA A 1 115 ? 5.079 -4.820 -5.387 1.00 98.25 115 ALA A CA 1
ATOM 901 C C . ALA A 1 115 ? 6.274 -5.498 -4.713 1.00 98.25 115 ALA A C 1
ATOM 903 O O . ALA A 1 115 ? 7.182 -4.822 -4.216 1.00 98.25 115 ALA A O 1
ATOM 904 N N . LEU A 1 116 ? 6.292 -6.832 -4.719 1.00 98.06 116 LEU A N 1
ATOM 905 C CA . LEU A 1 116 ? 7.470 -7.612 -4.335 1.00 98.06 116 LEU A CA 1
ATOM 906 C C . LEU A 1 116 ? 8.555 -7.545 -5.422 1.00 98.06 116 LEU A C 1
ATOM 908 O O . LEU A 1 116 ? 8.224 -7.316 -6.588 1.00 98.06 116 LEU A O 1
ATOM 912 N N . PRO A 1 117 ? 9.834 -7.799 -5.073 1.00 95.69 117 PRO A N 1
ATOM 913 C CA . PRO A 1 117 ? 10.927 -7.848 -6.044 1.00 95.69 117 PRO A CA 1
ATOM 914 C C . PRO A 1 117 ? 10.652 -8.745 -7.242 1.00 95.69 117 PRO A C 1
ATOM 916 O O . PRO A 1 117 ? 10.771 -8.306 -8.379 1.00 95.69 117 PRO A O 1
ATOM 919 N N . GLU A 1 118 ? 10.159 -9.953 -6.987 1.00 94.56 118 GLU A N 1
ATOM 9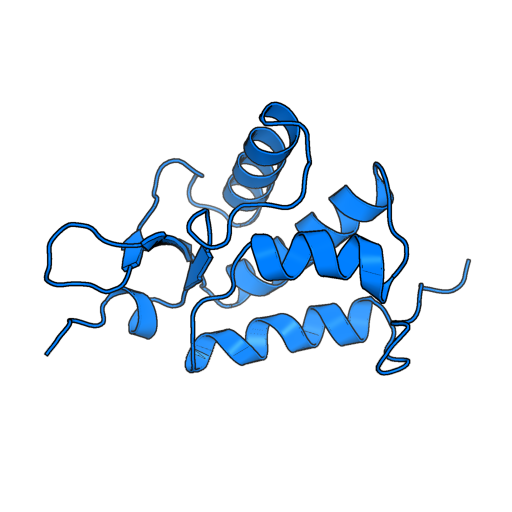20 C CA . GLU A 1 118 ? 9.796 -10.915 -8.028 1.00 94.56 118 GLU A CA 1
ATOM 921 C C . GLU A 1 118 ? 8.712 -10.423 -8.993 1.00 94.56 118 GLU A C 1
ATOM 923 O O . GLU A 1 118 ? 8.668 -10.909 -10.116 1.00 94.56 118 GLU A O 1
ATOM 928 N N . VAL A 1 119 ? 7.882 -9.452 -8.590 1.00 93.69 119 VAL A N 1
ATOM 929 C CA . VAL A 1 119 ? 6.831 -8.851 -9.424 1.00 93.69 119 VAL A CA 1
ATOM 930 C C . VAL A 1 119 ? 7.365 -7.646 -10.196 1.00 93.69 119 VAL A C 1
ATOM 932 O O . VAL A 1 119 ? 7.121 -7.524 -11.396 1.00 93.69 119 VAL A O 1
ATOM 935 N N . TYR A 1 120 ? 8.108 -6.741 -9.549 1.00 92.12 120 TYR A N 1
ATOM 936 C CA . TYR A 1 120 ? 8.591 -5.535 -10.232 1.00 92.12 120 TYR A CA 1
ATOM 937 C C . TYR A 1 120 ? 9.830 -5.765 -11.107 1.00 92.12 120 TYR A C 1
ATOM 939 O O . TYR A 1 120 ? 10.115 -4.949 -11.978 1.00 92.12 120 TYR A O 1
ATOM 947 N N . GLU A 1 121 ? 10.546 -6.874 -10.918 1.00 92.75 121 GLU A N 1
ATOM 948 C CA . GLU A 1 121 ? 11.657 -7.296 -11.783 1.00 92.75 121 GLU A CA 1
ATOM 949 C C . GLU A 1 121 ? 11.167 -8.077 -13.019 1.00 92.75 121 GLU A C 1
ATOM 951 O O . GLU A 1 121 ? 11.962 -8.411 -13.900 1.00 92.75 121 GLU A O 1
ATOM 956 N N . MET A 1 122 ? 9.857 -8.347 -13.133 1.00 90.69 122 MET A N 1
ATOM 957 C CA . MET A 1 122 ? 9.285 -9.010 -14.306 1.00 90.69 122 MET A CA 1
ATOM 958 C C . MET A 1 122 ? 9.393 -8.144 -15.559 1.00 90.69 122 MET A C 1
ATOM 960 O O . MET A 1 122 ? 9.047 -6.958 -15.570 1.00 90.69 122 MET A O 1
ATOM 964 N N . THR A 1 123 ? 9.783 -8.791 -16.655 1.00 89.94 123 THR A N 1
ATOM 965 C CA . THR A 1 123 ? 9.866 -8.180 -17.979 1.00 89.94 123 THR A CA 1
ATOM 966 C C . THR A 1 123 ? 8.678 -8.574 -18.856 1.00 89.94 123 THR A C 1
ATOM 968 O O . THR A 1 123 ? 8.132 -9.678 -18.767 1.00 89.94 123 THR A O 1
ATOM 971 N N . LYS A 1 124 ? 8.263 -7.642 -19.711 1.00 84.75 124 LYS A N 1
ATOM 972 C CA . LYS A 1 124 ? 7.311 -7.833 -20.798 1.00 84.75 124 LYS A CA 1
ATOM 973 C C . LYS A 1 124 ? 7.948 -8.785 -21.812 1.00 84.75 124 LYS A C 1
ATOM 975 O O . LYS A 1 124 ? 9.108 -8.612 -22.182 1.00 84.75 124 LYS A O 1
ATOM 980 N N . LYS A 1 125 ? 7.194 -9.807 -22.214 1.00 72.94 125 LYS A N 1
ATOM 981 C CA . LYS A 1 125 ? 7.588 -10.728 -23.289 1.00 72.94 125 LYS A CA 1
ATOM 982 C C . LYS A 1 125 ? 7.414 -10.093 -24.660 1.00 72.94 125 LYS A C 1
ATOM 984 O O . LYS A 1 125 ? 6.457 -9.301 -24.811 1.00 72.94 125 LYS A O 1
#

Sequence (125 aa):
MSEPRDRYSGDTMSEYIAKVPNELPVDAVGLWQIVPYGRRGFGLEGDELVSYVRRNLHALLERGAKPVVGATDGIHYWQLQNQYGTTTEEIANAVIKEWLANGGDDPDPGGLWFALPEVYEMTKK

Radius of gyration: 14.49 Å; chains: 1; bounding box: 34×30×44 Å